Protein AF-A0A5W5NUM0-F1 (afdb_monomer_lite)

Sequence (88 aa):
RPDGGIELSVNGNIYPGNYSNFDARYVQNIQRGAPVWPGKVDEYGPNEAPAGCFLTQARHDPTTAYGVTFAYRPLQMFINGAWRTING

Organism: Salmonella newport (NCBI:txid108619)

Structure (mmCIF, N/CA/C/O backbone):
data_AF-A0A5W5NUM0-F1
#
_entry.id   AF-A0A5W5NUM0-F1
#
loop_
_atom_site.group_PDB
_atom_site.id
_atom_site.type_symbol
_atom_site.label_atom_id
_atom_site.label_alt_id
_atom_site.label_comp_id
_atom_site.label_asym_id
_atom_site.label_entity_id
_atom_site.label_seq_id
_atom_site.pdbx_PDB_ins_code
_atom_site.Cartn_x
_atom_site.Cartn_y
_atom_site.Cartn_z
_atom_site.occupancy
_atom_site.B_iso_or_equiv
_atom_site.auth_seq_id
_atom_site.auth_comp_id
_atom_site.auth_asym_id
_atom_site.auth_atom_id
_atom_site.pdbx_PDB_model_num
ATOM 1 N N . ARG A 1 1 ? -25.572 19.570 25.174 1.00 61.78 1 ARG A N 1
ATOM 2 C CA . ARG A 1 1 ? -25.562 20.668 24.174 1.00 61.78 1 ARG A CA 1
ATOM 3 C C . ARG A 1 1 ? -27.005 20.919 23.705 1.00 61.78 1 ARG A C 1
ATOM 5 O O . ARG A 1 1 ? -27.831 20.045 23.948 1.00 61.78 1 ARG A O 1
ATOM 12 N N . PRO A 1 2 ? -27.361 22.093 23.142 1.00 76.69 2 PRO A N 1
ATOM 13 C CA . PRO A 1 2 ? -28.750 22.427 22.767 1.00 76.69 2 PRO A CA 1
ATOM 14 C C . PRO A 1 2 ? -29.383 21.494 21.717 1.00 76.69 2 PRO A C 1
ATOM 16 O O . P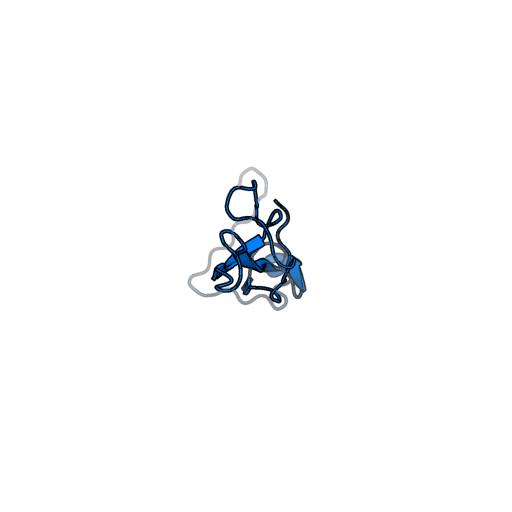RO A 1 2 ? -30.593 21.495 21.542 1.00 76.69 2 PRO A O 1
ATOM 19 N N . ASP A 1 3 ? -28.569 20.678 21.052 1.00 91.44 3 ASP A N 1
ATOM 20 C CA . ASP A 1 3 ? -28.934 19.601 20.125 1.00 91.44 3 ASP A CA 1
ATOM 21 C C . ASP A 1 3 ? -29.247 18.258 20.822 1.00 91.44 3 ASP A C 1
ATOM 23 O O . ASP A 1 3 ? -29.430 17.242 20.157 1.00 91.44 3 ASP A O 1
ATOM 27 N N . GLY A 1 4 ? -29.259 18.216 22.159 1.00 89.44 4 GLY A N 1
ATOM 28 C CA . GLY A 1 4 ? -29.401 16.972 22.924 1.00 89.44 4 GLY A CA 1
ATOM 29 C C . GLY A 1 4 ? -28.127 16.119 22.974 1.00 89.44 4 GLY A C 1
ATOM 30 O O . GLY A 1 4 ? -28.151 15.021 23.526 1.00 89.44 4 GLY A O 1
ATOM 31 N N . GLY A 1 5 ? -27.000 16.611 22.447 1.00 89.56 5 GLY A N 1
ATOM 32 C CA . GLY A 1 5 ? -25.725 15.905 22.468 1.00 89.56 5 GLY A CA 1
ATOM 33 C C . GLY A 1 5 ? -25.119 15.805 23.869 1.00 89.56 5 GLY A C 1
ATOM 34 O O . GLY A 1 5 ? -25.157 16.764 24.656 1.00 89.56 5 GLY A O 1
ATOM 35 N N . ILE A 1 6 ? -24.515 14.648 24.146 1.00 88.94 6 ILE A N 1
ATOM 36 C CA . ILE A 1 6 ? -23.721 14.369 25.347 1.00 88.94 6 ILE A CA 1
ATOM 37 C C . ILE A 1 6 ? -22.241 14.541 25.006 1.00 88.94 6 ILE A C 1
ATOM 39 O O . ILE A 1 6 ? -21.767 14.062 23.978 1.00 88.94 6 ILE A O 1
ATOM 43 N N . GLU A 1 7 ? -21.511 15.207 25.893 1.00 90.50 7 GLU A N 1
ATOM 44 C CA . GLU A 1 7 ? -20.058 15.310 25.844 1.00 90.50 7 GLU A CA 1
ATOM 45 C C . GLU A 1 7 ? -19.485 14.553 27.039 1.00 90.50 7 GLU A C 1
ATOM 47 O O . GLU A 1 7 ? -19.909 14.763 28.176 1.00 90.50 7 GLU A O 1
ATOM 52 N N . LEU A 1 8 ? -18.549 13.644 26.772 1.00 89.88 8 LEU A N 1
ATOM 53 C CA . LEU A 1 8 ? -17.845 12.892 27.802 1.00 89.88 8 LEU A CA 1
ATOM 54 C C . LEU A 1 8 ? -16.434 13.456 27.928 1.00 89.88 8 LEU A C 1
ATOM 56 O O . LEU A 1 8 ? -15.682 13.463 26.955 1.00 89.88 8 LEU A O 1
ATOM 60 N N . SER A 1 9 ? -16.083 13.907 29.130 1.00 92.88 9 SER A N 1
ATOM 61 C CA . SER A 1 9 ? -14.751 14.408 29.460 1.00 92.88 9 SER A CA 1
ATOM 62 C C . SER A 1 9 ? -14.213 13.647 30.662 1.00 92.88 9 SER A C 1
ATOM 64 O O . SER A 1 9 ? -14.892 13.517 31.681 1.00 92.88 9 SER A O 1
ATOM 66 N N . VAL A 1 10 ? -13.000 13.118 30.528 1.00 94.12 10 VAL A N 1
ATOM 67 C CA . VAL A 1 10 ? -12.295 12.398 31.589 1.00 94.12 10 VAL A CA 1
ATOM 68 C C . VAL A 1 10 ? -10.857 12.894 31.661 1.00 94.12 10 VAL A C 1
ATOM 70 O O . VAL A 1 10 ? -10.248 13.208 30.640 1.00 94.12 10 VAL A O 1
ATOM 73 N N . ASN A 1 11 ? -10.293 12.934 32.866 1.00 95.94 11 ASN A N 1
ATOM 74 C CA . ASN A 1 11 ? -8.864 13.161 33.058 1.00 95.94 11 ASN A CA 1
ATOM 75 C C . ASN A 1 11 ? -8.152 11.800 33.095 1.00 95.94 11 ASN A C 1
ATOM 77 O O . ASN A 1 11 ? -7.894 11.249 34.163 1.00 95.94 11 ASN A O 1
ATOM 81 N N . GLY A 1 12 ? -7.959 11.206 31.916 1.00 95.38 12 GLY A N 1
ATOM 82 C CA . GLY A 1 12 ? -7.364 9.880 31.763 1.00 95.38 12 GLY A CA 1
ATOM 83 C C . GLY A 1 12 ? -7.663 9.241 30.408 1.00 95.38 12 GLY A C 1
ATOM 84 O O . GLY A 1 12 ? -8.173 9.885 29.492 1.00 95.38 12 GLY A O 1
ATOM 85 N N . ASN A 1 13 ? -7.342 7.955 30.276 1.00 95.81 13 ASN A N 1
ATOM 86 C CA . ASN A 1 13 ? -7.640 7.182 29.073 1.00 95.81 13 ASN A CA 1
ATOM 87 C C . ASN A 1 13 ? -9.034 6.547 29.158 1.00 95.81 13 ASN A C 1
ATOM 89 O O . ASN A 1 13 ? -9.446 6.056 30.208 1.00 95.81 13 ASN A O 1
ATOM 93 N N . ILE A 1 14 ? -9.728 6.491 28.023 1.00 95.12 14 ILE A N 1
ATOM 94 C CA . ILE A 1 14 ? -10.934 5.679 27.849 1.00 95.12 14 ILE A CA 1
ATOM 95 C C . ILE A 1 14 ? -10.511 4.402 27.123 1.00 95.12 14 ILE A C 1
ATOM 97 O O . ILE A 1 14 ? -9.947 4.476 26.031 1.00 95.12 14 ILE A O 1
ATOM 101 N N . TYR A 1 15 ? -10.807 3.246 27.719 1.00 95.62 15 TYR A N 1
ATOM 102 C CA . TYR A 1 15 ? -10.552 1.928 27.136 1.00 95.62 15 TYR A CA 1
ATOM 103 C C . TYR A 1 15 ? -11.883 1.238 26.807 1.00 95.62 15 TYR A C 1
ATOM 105 O O . TYR A 1 15 ? -12.474 0.599 27.679 1.00 95.62 15 TYR A O 1
ATOM 113 N N . PRO A 1 16 ? -12.410 1.387 25.579 1.00 96.25 16 PRO A N 1
ATOM 114 C CA . PRO A 1 16 ? -13.551 0.609 25.120 1.00 96.25 16 PRO A CA 1
ATOM 115 C C . PRO A 1 16 ? -13.292 -0.899 25.213 1.00 96.25 16 PRO A C 1
ATOM 117 O O . PRO A 1 16 ? -12.217 -1.375 24.860 1.00 96.25 16 PRO A O 1
ATOM 120 N N . GLY A 1 17 ? -14.314 -1.673 25.586 1.00 98.00 17 GLY A N 1
ATOM 121 C CA . GLY A 1 17 ? -14.262 -3.138 25.472 1.00 98.00 17 GLY A CA 1
ATOM 122 C C . GLY A 1 17 ? -14.249 -3.636 24.019 1.00 98.00 17 GLY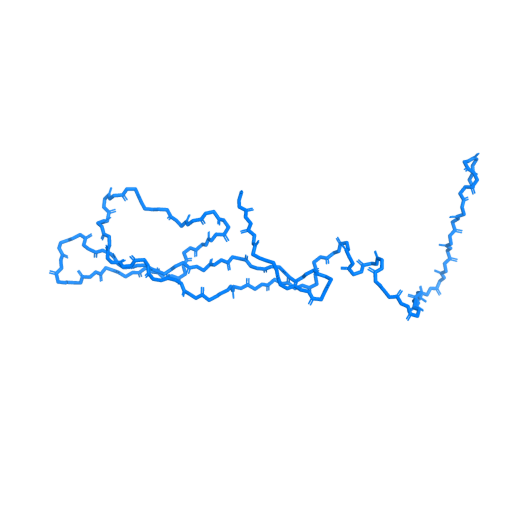 A C 1
ATOM 123 O O . GLY A 1 17 ? -13.951 -4.798 23.766 1.00 98.00 17 GLY A O 1
ATOM 124 N N . ASN A 1 18 ? -14.578 -2.766 23.060 1.00 97.56 18 ASN A N 1
ATOM 125 C CA . ASN A 1 18 ? -14.565 -3.045 21.630 1.00 97.56 18 ASN A CA 1
ATOM 126 C C . ASN A 1 18 ? -14.199 -1.761 20.863 1.00 97.56 18 ASN A C 1
ATOM 128 O O . ASN A 1 18 ? -14.872 -0.743 21.015 1.00 97.56 18 ASN A O 1
ATOM 132 N N . TYR A 1 19 ? -13.149 -1.824 20.038 1.00 97.31 19 TYR A N 1
ATOM 133 C CA . TYR A 1 19 ? -12.631 -0.698 19.250 1.00 97.31 19 TYR A CA 1
ATOM 134 C C . TYR A 1 19 ? -13.122 -0.668 17.792 1.00 97.31 19 TYR A C 1
ATOM 136 O O . TYR A 1 19 ? -12.736 0.225 17.045 1.00 97.31 19 TYR A O 1
ATOM 144 N N . SER A 1 20 ? -14.003 -1.581 17.371 1.00 97.19 20 SER A N 1
ATOM 145 C CA . SER A 1 20 ? -14.423 -1.755 15.965 1.00 97.19 20 SER A CA 1
ATOM 146 C C . SER A 1 20 ? -14.910 -0.475 15.271 1.00 97.19 20 SER A C 1
ATOM 148 O O . SER A 1 20 ? -14.597 -0.243 14.105 1.00 97.19 20 SER A O 1
ATOM 150 N N . ASN A 1 21 ? -15.624 0.405 15.975 1.00 96.38 21 ASN A N 1
ATOM 151 C CA . ASN A 1 21 ? -16.061 1.695 15.436 1.00 96.38 21 ASN A CA 1
ATOM 152 C C . ASN A 1 21 ? -14.909 2.708 15.263 1.00 96.38 21 ASN A C 1
ATOM 154 O O . ASN A 1 21 ? -15.025 3.641 14.470 1.00 96.38 21 ASN A O 1
ATOM 158 N N . PHE A 1 22 ? -13.804 2.570 15.996 1.00 97.12 22 PHE A N 1
ATOM 159 C CA . PHE A 1 22 ? -12.578 3.351 15.799 1.00 97.12 22 PHE A CA 1
ATOM 160 C C . PHE A 1 22 ? -11.706 2.729 14.705 1.00 97.12 22 PHE A C 1
ATOM 162 O O . PHE A 1 22 ? -11.298 3.435 13.785 1.00 97.12 22 PHE A O 1
ATOM 169 N N . ASP A 1 23 ? -11.505 1.413 14.749 1.00 96.75 23 ASP A N 1
ATOM 170 C CA . ASP A 1 23 ? -10.662 0.672 13.804 1.00 96.75 23 ASP A CA 1
ATOM 171 C C . ASP A 1 23 ? -11.174 0.729 12.360 1.00 96.75 23 ASP A C 1
ATOM 173 O O . ASP A 1 23 ? -10.387 0.656 11.414 1.00 96.75 23 ASP A O 1
ATOM 177 N N . ALA A 1 24 ? -12.482 0.921 12.176 1.00 96.56 24 ALA A N 1
ATOM 178 C CA . ALA A 1 24 ? -13.108 1.132 10.875 1.00 96.56 24 ALA A CA 1
ATOM 179 C C . ALA A 1 24 ? -12.780 2.484 10.215 1.00 96.56 24 ALA A C 1
ATOM 181 O O . ALA A 1 24 ? -13.077 2.661 9.034 1.00 96.56 24 ALA A O 1
ATOM 182 N N . ARG A 1 25 ? -12.206 3.447 10.951 1.00 96.75 25 ARG A N 1
ATOM 183 C CA . ARG A 1 25 ? -12.058 4.841 10.492 1.00 96.75 25 ARG A CA 1
ATOM 184 C C . ARG A 1 25 ? -10.631 5.251 10.159 1.00 96.75 25 ARG A C 1
ATOM 186 O O . ARG A 1 25 ? -10.451 6.207 9.409 1.00 96.75 25 ARG A O 1
ATOM 193 N N . TYR A 1 26 ? -9.636 4.570 10.718 1.00 97.12 26 TYR A N 1
ATOM 194 C CA . TYR A 1 26 ? -8.246 5.014 10.653 1.00 97.12 26 TYR A CA 1
ATOM 195 C C . TYR A 1 26 ? -7.330 3.942 10.071 1.00 97.12 26 TYR A C 1
ATOM 197 O O . TYR A 1 26 ? -7.532 2.745 10.262 1.00 97.12 26 TYR A O 1
ATOM 205 N N . VAL A 1 27 ? -6.293 4.404 9.373 1.00 97.75 27 VAL A N 1
ATOM 206 C CA . VAL A 1 27 ? -5.173 3.573 8.929 1.00 97.75 27 VAL A CA 1
ATOM 207 C C . VAL A 1 27 ? -4.375 3.140 10.149 1.00 97.75 27 VAL A C 1
ATOM 209 O O . VAL A 1 27 ? -3.854 3.988 10.870 1.00 97.75 27 VAL A O 1
ATOM 212 N N . GLN A 1 28 ? -4.246 1.830 10.359 1.00 97.81 28 GLN A N 1
ATOM 213 C CA . GLN A 1 28 ? -3.386 1.297 11.417 1.00 97.81 28 GLN A CA 1
ATOM 214 C C . GLN A 1 28 ? -1.974 0.964 10.920 1.00 97.81 28 GLN A C 1
ATOM 216 O O . GLN A 1 28 ? -1.055 0.872 11.729 1.00 97.81 28 GLN A O 1
ATOM 221 N N . ASN A 1 29 ? -1.780 0.757 9.612 1.00 98.31 29 ASN A N 1
ATOM 222 C CA . ASN A 1 29 ? -0.458 0.479 9.048 1.00 98.31 29 ASN A CA 1
ATOM 223 C C . ASN A 1 29 ? -0.371 0.819 7.551 1.00 98.31 29 ASN A C 1
ATOM 225 O O . ASN A 1 29 ? -1.384 0.826 6.852 1.00 98.31 29 ASN A O 1
ATOM 229 N N . ILE A 1 30 ? 0.847 1.045 7.056 1.00 97.56 30 ILE A N 1
ATOM 230 C CA . ILE A 1 30 ? 1.179 1.291 5.650 1.00 97.56 30 ILE A CA 1
ATOM 231 C C . ILE A 1 30 ? 2.368 0.415 5.257 1.00 97.56 30 ILE A C 1
ATOM 233 O O . ILE A 1 30 ? 3.356 0.333 5.983 1.00 97.56 30 ILE A O 1
ATOM 237 N N . GLN A 1 31 ? 2.306 -0.202 4.076 1.00 97.00 31 GLN A N 1
ATOM 238 C CA . GLN A 1 31 ? 3.424 -0.981 3.552 1.00 97.00 31 GLN A CA 1
ATOM 239 C C . GLN A 1 31 ? 3.528 -0.939 2.028 1.00 97.00 31 GLN A C 1
ATOM 241 O O . GLN A 1 31 ? 2.593 -0.586 1.310 1.00 97.00 31 GLN A O 1
ATOM 246 N N . ARG A 1 32 ? 4.674 -1.406 1.531 1.00 96.12 32 ARG A N 1
ATOM 247 C CA . ARG A 1 32 ? 4.834 -1.831 0.138 1.00 96.12 32 ARG A CA 1
ATOM 248 C C . ARG A 1 32 ? 4.291 -3.236 -0.052 1.00 96.12 32 ARG A C 1
ATOM 250 O O . ARG A 1 32 ? 4.740 -4.152 0.632 1.00 96.12 32 ARG A O 1
ATOM 257 N N . GLY A 1 33 ? 3.443 -3.421 -1.055 1.00 96.12 33 GLY A N 1
ATOM 258 C CA . GLY A 1 33 ? 3.082 -4.747 -1.539 1.00 96.12 33 GLY A CA 1
ATOM 259 C C . GLY A 1 33 ? 4.230 -5.453 -2.274 1.00 96.12 33 GLY A C 1
ATOM 260 O O . GLY A 1 33 ? 5.393 -5.014 -2.278 1.00 96.12 33 GLY A O 1
ATOM 261 N N . ALA A 1 34 ? 3.891 -6.581 -2.897 1.00 96.12 34 ALA A N 1
ATOM 262 C CA . ALA A 1 34 ? 4.829 -7.416 -3.641 1.00 96.12 34 ALA A CA 1
ATOM 263 C C . ALA A 1 34 ? 5.401 -6.681 -4.875 1.00 96.12 34 ALA A C 1
ATOM 265 O O . ALA A 1 34 ? 4.693 -5.877 -5.483 1.00 96.12 34 ALA A O 1
ATOM 266 N N . PRO A 1 35 ? 6.676 -6.922 -5.242 1.00 96.44 35 PRO A N 1
ATOM 267 C CA . PRO A 1 35 ? 7.267 -6.349 -6.450 1.00 96.44 35 PRO A CA 1
ATOM 268 C C . PRO A 1 35 ? 6.632 -6.936 -7.707 1.00 96.44 35 PRO A C 1
ATOM 270 O O . PRO A 1 35 ? 6.437 -8.146 -7.791 1.00 96.44 35 PRO A O 1
ATOM 273 N N . VAL A 1 36 ? 6.390 -6.078 -8.696 1.00 95.50 36 VAL A N 1
ATOM 274 C CA . VAL A 1 36 ? 5.964 -6.466 -10.041 1.00 95.50 36 VAL A CA 1
ATOM 275 C C . VAL A 1 36 ? 7.022 -6.036 -11.049 1.00 95.50 36 VAL A C 1
ATOM 277 O O . VAL A 1 36 ? 7.504 -4.903 -11.013 1.00 95.50 36 VAL A O 1
ATOM 280 N N . TRP A 1 37 ? 7.359 -6.959 -11.948 1.00 94.25 37 TRP A N 1
ATOM 281 C CA . TRP A 1 37 ? 8.331 -6.786 -13.021 1.00 94.25 37 TRP A CA 1
ATOM 282 C C . TRP A 1 37 ? 7.609 -6.876 -14.372 1.00 94.25 37 TRP A C 1
ATOM 284 O O . TRP A 1 37 ? 7.335 -7.986 -14.825 1.00 94.25 37 TRP A O 1
ATOM 294 N N . PRO A 1 38 ? 7.277 -5.746 -15.020 1.00 90.19 38 PRO A N 1
ATOM 295 C CA . PRO A 1 38 ? 6.529 -5.740 -16.280 1.00 90.19 38 PRO A CA 1
ATOM 296 C C . PRO A 1 38 ? 7.354 -6.198 -17.495 1.00 90.19 38 PRO A C 1
ATOM 298 O O . PRO A 1 38 ? 6.807 -6.343 -18.582 1.00 90.19 38 PRO A O 1
ATOM 301 N N . GLY A 1 39 ? 8.653 -6.448 -17.318 1.00 88.94 39 GLY A N 1
ATOM 302 C CA . GLY A 1 39 ? 9.573 -6.810 -18.392 1.00 88.94 39 GLY A CA 1
ATOM 303 C C . GLY A 1 39 ? 10.443 -5.636 -18.834 1.00 88.94 39 GLY A C 1
ATOM 304 O O . GLY A 1 39 ? 10.485 -4.588 -18.189 1.00 88.94 39 GLY A O 1
ATOM 305 N N . LYS A 1 40 ? 11.200 -5.855 -19.911 1.00 90.50 40 LYS A N 1
ATOM 306 C CA . LYS A 1 40 ? 12.063 -4.835 -20.511 1.00 90.50 40 LYS A CA 1
ATOM 307 C C . LYS A 1 40 ? 11.213 -3.837 -21.297 1.00 90.50 40 LYS A C 1
ATOM 309 O O . LYS A 1 40 ? 10.341 -4.244 -22.058 1.00 90.50 40 LYS A O 1
ATOM 314 N N . VAL A 1 41 ? 11.529 -2.558 -21.149 1.00 91.25 41 VAL A N 1
ATOM 315 C CA . VAL A 1 41 ? 10.946 -1.444 -21.902 1.00 91.25 41 VAL A CA 1
ATOM 316 C C . VAL A 1 41 ? 12.043 -0.604 -22.557 1.00 91.25 41 VAL A C 1
ATOM 318 O O . VAL A 1 41 ? 13.217 -0.748 -22.216 1.00 91.25 41 VAL A O 1
ATOM 321 N N . ASP A 1 42 ? 11.659 0.270 -23.483 1.00 90.31 42 ASP A N 1
ATOM 322 C CA . ASP A 1 42 ? 12.539 1.290 -24.064 1.00 90.31 42 ASP A CA 1
ATOM 323 C C . ASP A 1 42 ? 12.610 2.535 -23.156 1.00 90.31 42 ASP A C 1
ATOM 325 O O . ASP A 1 42 ? 11.581 2.973 -22.636 1.00 90.31 42 ASP A O 1
ATOM 329 N N . GLU A 1 43 ? 13.810 3.089 -22.955 1.00 86.56 43 GLU A N 1
ATOM 330 C CA . GLU A 1 43 ? 14.083 4.249 -22.090 1.00 86.56 43 GLU A CA 1
ATOM 331 C C . GLU A 1 43 ? 13.385 5.540 -22.540 1.00 86.56 43 GLU A C 1
ATOM 333 O O . GLU A 1 43 ? 13.056 6.378 -21.703 1.00 86.56 43 GLU A O 1
ATOM 338 N N . TYR A 1 44 ? 13.125 5.701 -23.840 1.00 85.88 44 TYR A N 1
ATOM 339 C CA . TYR A 1 44 ? 12.475 6.895 -24.387 1.00 85.88 44 TYR A CA 1
ATOM 340 C C . TYR A 1 44 ? 10.949 6.793 -24.423 1.00 85.88 44 TYR A C 1
ATOM 342 O O . TYR A 1 44 ? 10.267 7.791 -24.670 1.00 85.88 44 TYR A O 1
ATOM 350 N N . GLY A 1 45 ? 10.400 5.595 -24.213 1.00 78.75 45 GLY A N 1
ATOM 351 C CA . GLY A 1 45 ? 8.959 5.380 -24.190 1.00 78.75 45 GLY A CA 1
ATOM 352 C C . GLY A 1 45 ? 8.311 5.986 -22.938 1.00 78.75 45 GLY A C 1
ATOM 353 O O . GLY A 1 45 ? 8.916 5.964 -21.863 1.00 78.75 45 GLY A O 1
ATOM 354 N N . PRO A 1 46 ? 7.065 6.490 -23.025 1.00 77.00 46 PRO A N 1
ATOM 355 C CA . PRO A 1 46 ? 6.315 6.863 -21.835 1.00 77.00 46 PRO A CA 1
ATOM 356 C C . PRO A 1 46 ? 6.028 5.598 -21.020 1.00 77.00 46 PRO A C 1
ATOM 358 O O . PRO A 1 46 ? 5.173 4.793 -21.382 1.00 77.00 46 PRO A O 1
ATOM 361 N N . ASN A 1 47 ? 6.756 5.419 -19.921 1.00 84.38 47 ASN A N 1
ATOM 362 C CA . ASN A 1 47 ? 6.551 4.318 -18.990 1.00 84.38 47 ASN A CA 1
ATOM 363 C C . ASN A 1 47 ? 6.199 4.886 -17.620 1.00 84.38 47 ASN A C 1
ATOM 365 O O . ASN A 1 47 ? 6.980 5.623 -17.021 1.00 84.38 47 ASN A O 1
ATOM 369 N N . GLU A 1 48 ? 5.026 4.514 -17.120 1.00 88.88 48 GLU A N 1
ATOM 370 C CA . GLU A 1 48 ? 4.517 4.965 -15.832 1.00 88.88 48 GLU A CA 1
ATOM 371 C C . GLU A 1 48 ? 4.238 3.760 -14.932 1.00 88.88 48 GLU A C 1
ATOM 373 O O . GLU A 1 48 ? 3.841 2.685 -15.394 1.00 88.88 48 GLU A O 1
ATOM 378 N N . ALA A 1 49 ? 4.461 3.920 -13.627 1.00 91.06 49 ALA A N 1
ATOM 379 C CA . ALA A 1 49 ? 3.957 2.946 -12.672 1.00 91.06 49 ALA A CA 1
ATOM 380 C C . ALA A 1 49 ? 2.416 3.001 -12.679 1.00 91.06 49 ALA A C 1
ATOM 382 O O . ALA A 1 49 ? 1.857 4.094 -12.744 1.00 91.06 49 ALA A O 1
ATOM 383 N N . PRO A 1 50 ? 1.709 1.862 -12.578 1.00 92.31 50 PRO A N 1
ATOM 384 C CA . PRO A 1 50 ? 0.253 1.882 -12.474 1.00 92.31 50 PRO A CA 1
ATOM 385 C C . PRO A 1 50 ? -0.232 2.743 -11.299 1.00 92.31 50 PRO A C 1
ATOM 387 O O . PRO A 1 50 ? 0.482 2.912 -10.308 1.00 92.31 50 PRO A O 1
ATOM 390 N N . ALA A 1 51 ? -1.469 3.232 -11.372 1.00 93.56 51 ALA A N 1
ATOM 391 C CA . ALA A 1 51 ? -2.090 4.004 -10.299 1.00 93.56 51 ALA A CA 1
ATOM 392 C C . ALA A 1 51 ? -1.957 3.300 -8.933 1.00 93.56 51 ALA A C 1
ATOM 394 O O . ALA A 1 51 ? -2.134 2.085 -8.817 1.00 93.56 51 ALA A O 1
ATOM 395 N N . GLY A 1 52 ? -1.593 4.061 -7.898 1.00 94.81 52 GLY A N 1
ATOM 396 C CA . GLY A 1 52 ? -1.341 3.525 -6.555 1.00 94.81 52 GLY A CA 1
ATOM 397 C C . GLY A 1 52 ? -0.049 2.708 -6.405 1.00 94.81 52 GLY A C 1
ATOM 398 O O . GLY A 1 52 ? 0.246 2.219 -5.311 1.00 94.81 52 GLY A O 1
ATOM 399 N N . CYS A 1 53 ? 0.747 2.573 -7.467 1.00 95.38 53 CYS A N 1
ATOM 400 C CA . CYS A 1 53 ? 2.078 1.982 -7.430 1.00 95.38 53 CYS A CA 1
ATOM 401 C C . CYS A 1 53 ? 3.170 3.048 -7.511 1.00 95.38 53 CYS A C 1
ATOM 403 O O . CYS A 1 53 ? 2.956 4.184 -7.920 1.00 95.38 53 CYS A O 1
ATOM 405 N N . PHE A 1 54 ? 4.381 2.649 -7.139 1.00 94.19 54 PHE A N 1
ATOM 406 C CA . PHE A 1 54 ? 5.568 3.476 -7.290 1.00 94.19 54 PHE A CA 1
ATOM 407 C C . PHE A 1 54 ? 6.780 2.632 -7.663 1.00 94.19 54 PHE A C 1
ATOM 409 O O . PHE A 1 54 ? 6.853 1.439 -7.346 1.00 94.19 54 PHE A O 1
ATOM 416 N N . LEU A 1 55 ? 7.733 3.259 -8.351 1.00 94.62 55 LEU A N 1
ATOM 417 C CA . LEU A 1 55 ? 8.985 2.628 -8.742 1.00 94.62 55 LEU A CA 1
ATOM 418 C C . LEU A 1 55 ? 9.839 2.342 -7.508 1.00 94.62 55 LEU A C 1
ATOM 420 O O . LEU A 1 55 ? 9.978 3.162 -6.604 1.00 94.62 55 LEU A O 1
ATOM 424 N N . THR A 1 56 ? 10.418 1.149 -7.474 1.00 96.44 56 THR A N 1
ATOM 425 C CA . THR A 1 56 ? 11.258 0.691 -6.358 1.00 96.44 56 THR A CA 1
ATOM 426 C C . THR A 1 56 ? 12.614 0.179 -6.806 1.00 96.44 56 THR A C 1
ATOM 428 O O . THR A 1 56 ? 13.492 -0.028 -5.972 1.00 96.44 56 THR A O 1
ATOM 431 N N . GLN A 1 57 ? 12.778 -0.002 -8.115 1.00 94.19 57 GLN A N 1
ATOM 432 C CA . GLN A 1 57 ? 14.028 -0.341 -8.765 1.00 94.19 57 GLN A CA 1
ATOM 433 C C . GLN A 1 57 ? 13.964 0.077 -10.233 1.00 94.19 57 GLN A C 1
ATOM 435 O O . GLN A 1 57 ? 12.916 -0.056 -10.865 1.00 94.19 57 GLN A O 1
ATOM 440 N N . ALA A 1 58 ? 15.099 0.507 -10.774 1.00 91.81 58 ALA A N 1
ATOM 441 C CA . ALA A 1 58 ? 15.332 0.677 -12.200 1.00 91.81 58 ALA A CA 1
ATOM 442 C C . ALA A 1 58 ? 16.756 0.212 -12.521 1.00 91.81 58 ALA A C 1
ATOM 444 O O . ALA A 1 58 ? 17.672 0.398 -11.716 1.00 91.81 58 ALA A O 1
ATOM 445 N N . ARG A 1 59 ? 16.937 -0.435 -13.670 1.00 92.44 59 ARG A N 1
ATOM 446 C CA . ARG A 1 59 ? 18.228 -0.926 -14.146 1.00 92.44 59 ARG A CA 1
ATOM 447 C C . ARG A 1 59 ? 18.267 -0.884 -15.669 1.00 92.44 59 ARG A C 1
ATOM 449 O O . ARG A 1 59 ? 17.431 -1.510 -16.320 1.00 92.44 59 ARG A O 1
ATOM 456 N N . HIS A 1 60 ? 19.283 -0.222 -16.208 1.00 92.56 60 HIS A N 1
ATOM 457 C CA . HIS A 1 60 ? 19.635 -0.306 -17.621 1.00 92.56 60 HIS A CA 1
ATOM 458 C C . HIS A 1 60 ? 20.154 -1.711 -17.967 1.00 92.56 60 HIS A C 1
ATOM 460 O O . HIS A 1 60 ? 20.940 -2.297 -17.211 1.00 92.56 60 HIS A O 1
ATOM 466 N N . ASP A 1 61 ? 19.706 -2.261 -19.092 1.00 91.69 61 ASP A N 1
ATOM 467 C CA . ASP A 1 61 ? 20.214 -3.514 -19.633 1.00 91.69 61 ASP A CA 1
ATOM 468 C C . ASP A 1 61 ? 21.445 -3.241 -20.514 1.00 91.69 61 ASP A C 1
ATOM 470 O O . ASP A 1 61 ? 21.294 -2.736 -21.628 1.00 91.69 61 ASP A O 1
ATOM 474 N N . PRO A 1 62 ? 22.652 -3.642 -20.066 1.00 91.81 62 PRO A N 1
ATOM 475 C CA . PRO A 1 62 ? 23.904 -3.321 -20.749 1.00 91.81 62 PRO A CA 1
ATOM 476 C C . PRO A 1 62 ? 24.062 -4.007 -22.115 1.00 91.81 62 PRO A C 1
ATOM 478 O O . PRO A 1 62 ? 25.021 -3.733 -22.828 1.00 91.81 62 PRO A O 1
ATOM 481 N N . THR A 1 63 ? 23.164 -4.928 -22.477 1.00 93.69 63 THR A N 1
ATOM 482 C CA . THR A 1 63 ? 23.167 -5.610 -23.781 1.00 93.69 63 THR A CA 1
ATOM 483 C C . THR A 1 63 ? 22.407 -4.843 -24.862 1.00 93.69 63 THR A C 1
ATOM 485 O O . THR A 1 63 ? 22.387 -5.259 -26.019 1.00 93.69 63 THR A O 1
ATOM 488 N N . THR A 1 64 ? 21.762 -3.732 -24.506 1.00 91.38 64 THR A N 1
ATOM 489 C CA . THR A 1 64 ? 20.914 -2.947 -25.406 1.00 91.38 64 THR A CA 1
ATOM 490 C C . THR A 1 64 ? 21.242 -1.467 -25.306 1.00 91.38 64 THR A C 1
ATOM 492 O O . THR A 1 64 ? 21.605 -0.999 -24.238 1.00 91.38 64 THR A O 1
ATOM 495 N N . ALA A 1 65 ? 21.060 -0.714 -26.393 1.00 92.25 65 ALA A N 1
ATOM 496 C CA . ALA A 1 65 ? 21.303 0.728 -26.374 1.00 92.25 65 ALA A CA 1
ATOM 497 C C . ALA A 1 65 ? 20.360 1.481 -25.413 1.00 92.25 65 ALA A C 1
ATOM 499 O O . ALA A 1 65 ? 20.801 2.421 -24.764 1.00 92.25 65 ALA A O 1
ATOM 500 N N . TYR A 1 66 ? 19.094 1.047 -25.303 1.00 91.31 66 TYR A N 1
ATOM 501 C CA . TYR A 1 66 ? 18.031 1.782 -24.590 1.00 91.31 66 TYR A CA 1
ATOM 502 C C . TYR A 1 66 ? 17.101 0.892 -23.753 1.00 91.31 66 TYR A C 1
ATOM 504 O O . TYR A 1 66 ? 16.037 1.325 -23.321 1.00 91.31 66 TYR A O 1
ATOM 512 N N . GLY A 1 67 ? 17.445 -0.380 -23.546 1.00 92.88 67 GLY A N 1
ATOM 513 C CA . GLY A 1 67 ? 16.597 -1.282 -22.773 1.00 92.88 67 GLY A CA 1
ATOM 514 C C . GLY A 1 67 ? 16.701 -0.996 -21.280 1.00 92.88 67 GLY A C 1
ATOM 515 O O . GLY A 1 67 ? 17.788 -1.019 -20.707 1.00 92.88 67 GLY A O 1
ATOM 516 N N . VAL A 1 68 ? 15.561 -0.798 -20.626 1.00 92.69 68 VAL A N 1
ATOM 517 C CA . VAL A 1 68 ? 15.459 -0.612 -19.177 1.00 92.69 68 VAL A CA 1
ATOM 518 C C . VAL A 1 68 ? 14.542 -1.678 -18.597 1.00 92.69 68 VAL A C 1
ATOM 520 O O . VAL A 1 68 ? 13.526 -2.056 -19.174 1.00 92.69 68 VAL A O 1
ATOM 523 N N . THR A 1 69 ? 14.903 -2.179 -17.424 1.00 93.00 69 THR A N 1
ATOM 524 C CA . THR A 1 69 ? 14.035 -3.006 -16.584 1.00 93.00 69 THR A CA 1
ATOM 525 C C . THR A 1 69 ? 13.735 -2.237 -15.310 1.00 93.00 69 THR A C 1
ATOM 527 O O . THR A 1 69 ? 14.613 -1.582 -14.746 1.00 93.00 69 THR A O 1
ATOM 530 N N . PHE A 1 70 ? 12.499 -2.302 -14.837 1.00 92.31 70 PHE A N 1
ATOM 531 C CA . PHE A 1 70 ? 12.103 -1.643 -13.600 1.00 92.31 70 PHE A CA 1
ATOM 532 C C . PHE A 1 70 ? 11.159 -2.528 -12.798 1.00 92.31 70 PHE A C 1
ATOM 534 O O . PHE A 1 70 ? 10.509 -3.416 -13.346 1.00 92.31 70 PHE A O 1
ATOM 541 N N . ALA A 1 71 ? 11.095 -2.279 -11.494 1.00 95.50 71 ALA A N 1
ATOM 542 C CA . ALA A 1 71 ? 10.122 -2.904 -10.615 1.00 95.50 71 ALA A CA 1
ATOM 543 C C . ALA A 1 71 ? 9.285 -1.829 -9.939 1.00 95.50 71 ALA A C 1
ATOM 545 O O . ALA A 1 71 ? 9.828 -0.888 -9.348 1.00 95.50 71 ALA A O 1
ATOM 546 N N . TYR A 1 72 ? 7.970 -2.009 -9.952 1.00 95.62 72 TYR A N 1
ATOM 547 C CA . TYR A 1 72 ? 7.057 -1.198 -9.157 1.00 95.62 72 TYR A CA 1
ATOM 548 C C . TYR A 1 72 ? 6.416 -2.035 -8.057 1.00 95.62 72 TYR A C 1
ATOM 550 O O . TYR A 1 72 ? 6.404 -3.267 -8.100 1.00 95.62 72 TYR A O 1
ATOM 558 N N . ARG A 1 73 ? 5.906 -1.356 -7.033 1.00 97.25 73 ARG A N 1
ATOM 559 C CA . ARG A 1 73 ? 5.153 -1.979 -5.944 1.00 97.25 73 ARG A CA 1
ATOM 560 C C . ARG A 1 73 ? 3.902 -1.163 -5.642 1.00 97.25 73 ARG A C 1
ATOM 562 O O . ARG A 1 73 ? 4.006 0.063 -5.619 1.00 97.25 73 ARG A O 1
ATOM 569 N N . PRO A 1 74 ? 2.757 -1.811 -5.370 1.00 96.75 74 PRO A N 1
ATOM 570 C CA . PRO A 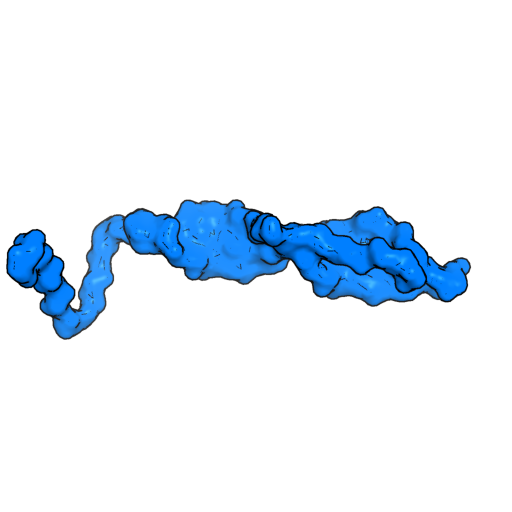1 74 ? 1.572 -1.114 -4.896 1.00 96.75 74 PRO A CA 1
ATOM 571 C C . PRO A 1 74 ? 1.786 -0.613 -3.467 1.00 96.75 74 PRO A C 1
ATOM 573 O O . PRO A 1 74 ? 2.364 -1.319 -2.631 1.00 96.75 74 PRO A O 1
ATOM 576 N N . LEU A 1 75 ? 1.294 0.587 -3.171 1.00 96.81 75 LEU A N 1
ATOM 577 C CA . LEU A 1 75 ? 1.135 1.054 -1.800 1.00 96.81 75 LEU A CA 1
ATOM 578 C C . LEU A 1 75 ? -0.093 0.367 -1.193 1.00 96.81 75 LEU A C 1
ATOM 580 O O . LEU A 1 75 ? -1.144 0.262 -1.830 1.00 96.81 75 LEU A O 1
ATOM 584 N N . GLN A 1 76 ? 0.044 -0.136 0.031 1.00 97.50 76 GLN A N 1
ATOM 585 C CA . GLN A 1 76 ? -1.031 -0.813 0.745 1.00 97.50 76 GLN A CA 1
ATOM 586 C C . GLN A 1 76 ? -1.249 -0.185 2.114 1.00 97.50 76 GLN A C 1
ATOM 588 O O . GLN A 1 76 ? -0.295 0.184 2.799 1.00 97.50 76 GLN A O 1
ATOM 593 N N . MET A 1 77 ? -2.513 -0.113 2.519 1.00 97.12 77 MET A N 1
ATOM 594 C CA . MET A 1 77 ? -2.939 0.362 3.830 1.00 97.12 77 MET A CA 1
ATOM 595 C C . MET A 1 77 ? -3.701 -0.730 4.578 1.00 97.12 77 MET A C 1
ATOM 597 O O . MET A 1 77 ? -4.523 -1.434 3.989 1.00 97.12 77 MET A O 1
ATOM 601 N N . PHE A 1 78 ? -3.435 -0.872 5.872 1.00 97.50 78 PHE A N 1
ATOM 602 C CA . PHE A 1 78 ? -4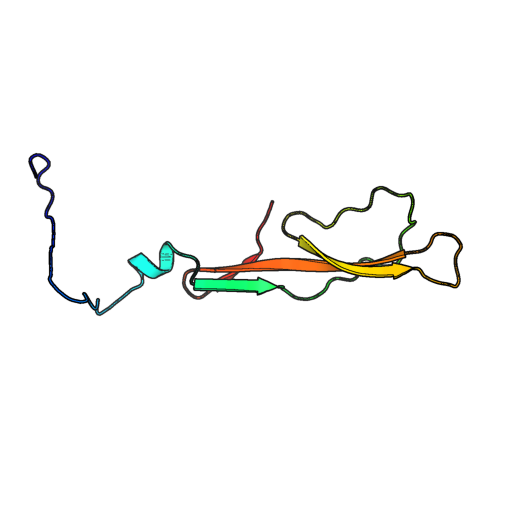.208 -1.727 6.763 1.00 97.50 78 PHE A CA 1
ATOM 603 C C . PHE A 1 78 ? -5.269 -0.871 7.446 1.00 97.50 78 PHE A C 1
ATOM 605 O O . PHE A 1 78 ? -4.935 0.086 8.148 1.00 97.50 78 PHE A O 1
ATOM 612 N N . ILE A 1 79 ? -6.534 -1.197 7.185 1.00 97.19 79 ILE A N 1
ATOM 613 C CA . ILE A 1 79 ? -7.697 -0.582 7.830 1.00 97.19 79 ILE A CA 1
ATOM 614 C C . ILE A 1 79 ? -8.615 -1.715 8.287 1.00 97.19 79 ILE A C 1
ATOM 616 O O . ILE A 1 79 ? -8.968 -2.588 7.489 1.00 97.19 79 ILE A O 1
ATOM 620 N N . ASN A 1 80 ? -9.051 -1.692 9.543 1.00 96.75 80 ASN A N 1
ATOM 621 C CA . ASN A 1 80 ? -10.072 -2.599 10.077 1.00 96.75 80 ASN A CA 1
ATOM 622 C C . ASN A 1 80 ? -9.768 -4.091 9.832 1.00 96.75 80 ASN A C 1
ATOM 624 O O . ASN A 1 80 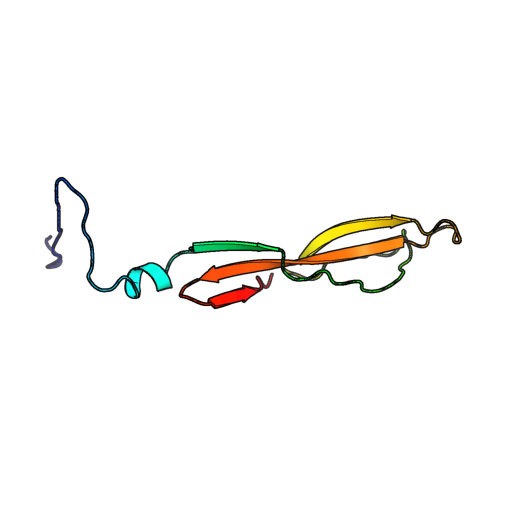? -10.579 -4.817 9.255 1.00 96.75 80 ASN A O 1
ATOM 628 N N . GLY A 1 81 ? -8.561 -4.536 10.184 1.00 95.81 81 GLY A N 1
ATOM 629 C CA . GLY A 1 81 ? -8.182 -5.948 10.071 1.00 95.81 81 GLY A CA 1
ATOM 630 C C . GLY A 1 81 ? -7.783 -6.419 8.665 1.00 95.81 81 GLY A C 1
ATOM 631 O O . GLY A 1 81 ? -7.471 -7.596 8.502 1.00 95.81 81 GLY A O 1
ATOM 632 N N . ALA A 1 82 ? -7.781 -5.543 7.653 1.00 96.44 82 ALA A N 1
ATOM 633 C CA . ALA A 1 82 ? -7.539 -5.938 6.266 1.00 96.44 82 ALA A CA 1
ATOM 634 C C . ALA A 1 82 ? -6.599 -4.990 5.511 1.00 96.44 82 ALA A C 1
ATOM 636 O O . ALA A 1 82 ? -6.718 -3.764 5.591 1.00 96.44 82 ALA A O 1
ATOM 637 N N . TRP A 1 83 ? -5.714 -5.581 4.702 1.00 97.25 83 TRP A N 1
ATOM 638 C CA . TRP A 1 83 ? -4.891 -4.867 3.727 1.00 97.25 83 TRP A CA 1
ATOM 639 C C . TRP A 1 83 ? -5.715 -4.468 2.503 1.00 97.25 83 TRP A C 1
ATOM 641 O O . TRP A 1 83 ? -6.423 -5.290 1.922 1.00 97.25 83 TRP A O 1
ATOM 651 N N . ARG A 1 84 ? -5.585 -3.211 2.081 1.00 94.88 84 ARG A N 1
ATOM 652 C CA . ARG A 1 84 ? -6.160 -2.669 0.847 1.00 94.88 84 ARG A CA 1
ATOM 653 C C . ARG A 1 84 ? -5.057 -2.049 0.006 1.00 94.88 84 ARG A C 1
ATOM 655 O O . ARG A 1 84 ? -4.244 -1.287 0.526 1.00 94.88 84 ARG A O 1
ATOM 662 N N . THR A 1 85 ? -5.042 -2.366 -1.282 1.00 94.38 85 THR A N 1
ATOM 663 C CA . THR A 1 85 ? -4.208 -1.663 -2.261 1.00 94.38 85 THR A CA 1
ATOM 664 C C . THR A 1 85 ? -4.829 -0.304 -2.553 1.00 94.38 85 THR A C 1
ATOM 666 O O . THR A 1 85 ? -6.043 -0.210 -2.739 1.00 94.38 85 THR A O 1
ATOM 669 N N . ILE A 1 86 ? -4.008 0.744 -2.561 1.00 91.69 86 ILE A N 1
ATOM 670 C CA . ILE A 1 86 ? -4.453 2.080 -2.958 1.00 91.69 86 ILE A CA 1
ATOM 671 C C . ILE A 1 86 ? -4.725 2.063 -4.461 1.00 91.69 86 ILE A C 1
ATOM 673 O O . ILE A 1 86 ? -3.868 1.635 -5.227 1.00 91.69 86 ILE A O 1
ATOM 677 N N . ASN A 1 87 ? -5.902 2.532 -4.868 1.00 86.12 87 ASN A N 1
ATOM 678 C CA . ASN A 1 87 ? -6.198 2.848 -6.263 1.00 86.12 87 ASN A CA 1
ATOM 679 C C . ASN A 1 87 ? -6.088 4.370 -6.422 1.00 86.12 87 ASN A C 1
ATOM 681 O O . ASN A 1 87 ? -6.478 5.094 -5.502 1.00 86.12 87 ASN A O 1
ATOM 685 N N . GLY A 1 88 ? -5.487 4.823 -7.525 1.00 66.19 88 GLY A N 1
ATOM 686 C CA . GLY A 1 88 ? -5.376 6.251 -7.850 1.00 66.19 88 GLY A CA 1
ATOM 687 C C . GLY A 1 88 ? -6.665 6.835 -8.403 1.00 66.19 88 GLY A C 1
ATOM 688 O O . GLY A 1 88 ? -7.535 6.043 -8.832 1.00 66.19 88 GLY A O 1
#

pLDDT: mean 92.76, std 6.17, range [61.78, 98.31]

Radius of gyration: 22.68 Å; chains: 1; bounding box: 53×30×59 Å

Secondary structure (DSSP, 8-state):
-TTS------SS----S--HHHHTTSEEEEEE---B---EEETTS---PPTTEEEEEEEE-TTSSSEEEEEEEEEEEEETTEEEEPP-

Foldseek 3Di:
DVVPDDDDDDPDDDDDPDCQVVLQPDFPDKDWADKDKPDKDFQPDPDDDAFQKDWDDKDDDPVDPGIITTIITHIWTDGRNDIDTDGD

=== Feature glossary ===
Legend for the data blocks above and below:

— What the protein is —

The amino-acid sequence is the protein's primary structure: the linear order of residues from the N-terminus to the C-terminus, written in one-letter code. Everything else here — the 3D coordinates, the seco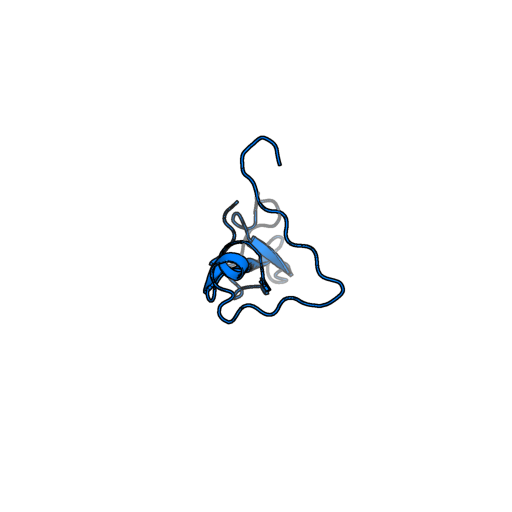ndary structure, the domain annotations — is ultimately a consequence of this string.

Database cross-references. InterPro integrates a dozen domain/family signature databases into unified entries with residue-range hits. GO terms attach function/process/location labels with evidence codes. CATH codes position the fold in a four-level structural taxonomy. Organism is the NCBI-taxonomy species name.

— Where its atoms are —

The mmCIF block holds the 3D Cartesian coordinates of each backbone atom (N, Cα, C, O) in ångströms. mmCIF is the PDB's canonical archive format — a tagged-loop text representation of the atomic model.

The six renders are orthographic views along the three Cartesian axes in both directions. Representation (cartoon, sticks, or surface) and color scheme (sequence-rainbow or by-chain) vary across proteins so the training set covers all the common visualization conventions.

— Local backbone conformation —

Secondary structure is the local, repeating backbone conformation. DSSP classifies it into eight states by reading the hydrogen-bond network: three helix types (H, G, I), two β types (E, B), two non-regular types (T, S), and unstructured coil (-).

SS3 is a coarse helix/strand/coil call (letters a/b/c) made by the P-SEA algorithm from inter-Cα distances and dihedrals. It is less detailed than DSSP but needs only Cα positions.

Backbone dihedral angles. Every residue except chain termini has a φ (preceding-C → N → Cα → C) and a ψ (N → Cα → C → next-N). They are reported in degrees following the IUPAC sign convention. Secondary structure is essentially a statement about which (φ, ψ) basin each residue occupies.

— Global shape and packing —

The geometric summary reports three shape descriptors. Rg (radius of gyration) measures how spread out the Cα atoms are about their centre of mass; compact globular proteins have small Rg, elongated or unfolded ones large. Cα contacts (<8 Å, |i−j|>4) count long-range residue pairs in spatial proximity — high for tightly packed folds, near zero for rods or random coil. The bounding-box extents give the protein's footprint along x, y, z in Å.

Solvent accessibility: the surface area of each residue that a 1.4 Å water probe can touch, in Å². When only backbone atoms are present the absolute values are lower than full-atom SASA (side chains contribute most of the area) and are flagged as backbone-only.

Plot images: a contact map (which residues are close in 3D, as an N×N binary image), a Ramachandran scatter (backbone torsion angles, revealing secondary-structure composition at a glance), and — for AlphaFold structures — a PAE heatmap (pairwise prediction confidence).

— Structural neighborhood —

Foldseek's 3Di representation compresses backbone geometry into a per-residue letter drawn from a learned twenty-state alphabet. It captures the tertiary interaction pattern around each residue — which residues are packed against it in space, regardless of where they are in sequence.

Structural nearest neighbors (via Foldseek easy-search vs the PDB). Reported per hit: target PDB id, E-value, and alignment TM-score. A TM-score above ~0.5 is the conventional threshold for 'same fold'.

— Confidence and disorder —

pLDDT (predicted Local Distance Difference Test) is AlphaFold's per-residue confidence score, ranging from 0 to 100. Values above 90 indicate high confidence (typically well-packed cores); 70–90 is confident; 50–70 low confidence; below 50 usually means the region is disordered or the prediction is unreliable there. AlphaFold stores pLDDT in the mmCIF B-factor column.

For experimental (PDB) structures, the B-factor (temperature factor) quantifies the positional spread of each atom in the crystal — a combination of thermal vibration and static disorder — in units of Å². High B-factors mark flexible loops or poorly resolved regions; low B-factors mark the rigid, well-ordered core.

Predicted Aligned Error (PAE) is an AlphaFold confidence matrix: entry (i, j) is the expected error in the position of residue j, in ångströms, when the prediction is superimposed on the true structure at residue i. Low PAE within a block of residues means that block is internally rigid and well-predicted; high PAE between two blocks means their relative placement is uncertain even if each block individually is confident.